Protein AF-A0A935DCS5-F1 (afdb_monomer_lite)

Foldseek 3Di:
DDDPDPPDDDPLRDAPCRVPVNPDPDDPVSVVVSVVSCVVVVQQKDKDFPQADPVRHTDIDMFHDVVHDDDPVSCVVVVHDDDDPDDDPDPPPDPDDDDDDDDD

Radius of gyration: 18.83 Å; chains: 1; bounding box: 48×30×59 Å

Structure (mmCIF, N/CA/C/O backbone):
data_AF-A0A935DCS5-F1
#
_entry.id   AF-A0A935DCS5-F1
#
loop_
_atom_site.group_PDB
_atom_site.id
_atom_site.type_symbol
_atom_site.label_atom_id
_atom_site.label_alt_id
_atom_site.label_comp_id
_atom_site.label_asym_id
_atom_site.label_entity_id
_atom_site.label_seq_id
_atom_site.pdbx_PDB_ins_code
_atom_site.Cartn_x
_atom_site.Cartn_y
_atom_site.Cartn_z
_atom_site.occupancy
_atom_site.B_iso_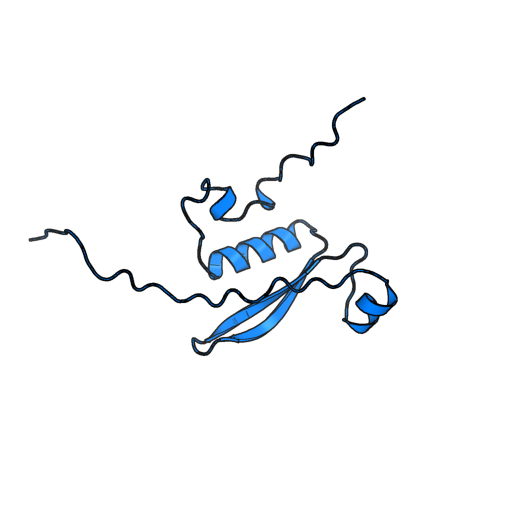or_equiv
_atom_site.auth_seq_id
_atom_site.auth_comp_id
_atom_site.auth_asym_id
_atom_site.auth_atom_id
_atom_site.pdbx_PDB_model_num
ATOM 1 N N . MET A 1 1 ? 12.143 23.040 23.698 1.00 60.22 1 MET A N 1
ATOM 2 C CA . MET A 1 1 ? 11.063 22.634 22.771 1.00 60.22 1 MET A CA 1
ATOM 3 C C . MET A 1 1 ? 11.715 21.919 21.601 1.00 60.22 1 MET A C 1
ATOM 5 O O . MET A 1 1 ? 12.472 22.558 20.884 1.00 60.22 1 MET A O 1
ATOM 9 N N . SER A 1 2 ? 11.523 20.607 21.463 1.00 59.50 2 SER A N 1
ATOM 10 C CA . SER A 1 2 ? 12.060 19.858 20.318 1.00 59.50 2 SER A CA 1
ATOM 11 C C . SER A 1 2 ? 11.161 20.069 19.096 1.00 59.50 2 SER A C 1
ATOM 13 O O . SER A 1 2 ? 9.940 20.007 19.254 1.00 59.50 2 SER A O 1
ATOM 15 N N . PRO A 1 3 ? 11.711 20.320 17.895 1.00 68.31 3 PRO A N 1
ATOM 16 C CA . PRO A 1 3 ? 10.903 20.409 16.687 1.00 68.31 3 PRO A CA 1
ATOM 17 C C . PRO A 1 3 ? 10.269 19.044 16.389 1.00 68.31 3 PRO A C 1
ATOM 19 O O . PRO A 1 3 ? 10.942 18.013 16.417 1.00 68.31 3 PRO A O 1
ATOM 22 N N . PHE A 1 4 ? 8.964 19.043 16.111 1.00 73.00 4 PHE A N 1
ATOM 23 C CA . PHE A 1 4 ? 8.219 17.885 15.615 1.00 73.00 4 PHE A CA 1
ATOM 24 C C . PHE A 1 4 ? 8.639 17.626 14.162 1.00 73.00 4 PHE A C 1
ATOM 26 O O . PHE A 1 4 ? 7.974 18.043 13.219 1.00 73.00 4 PHE A O 1
ATOM 33 N N . TRP A 1 5 ? 9.806 17.016 13.969 1.00 63.91 5 TRP A N 1
ATOM 34 C CA . TRP A 1 5 ? 10.185 16.478 12.668 1.00 63.91 5 TRP A CA 1
ATOM 35 C C . TRP A 1 5 ? 9.603 15.065 12.555 1.00 63.91 5 TRP A C 1
ATOM 37 O O . TRP A 1 5 ? 9.772 14.282 13.500 1.00 63.91 5 TRP A O 1
ATOM 47 N N . PRO A 1 6 ? 8.918 14.703 11.453 1.00 69.00 6 PRO A N 1
ATOM 48 C CA . PRO A 1 6 ? 8.527 13.317 11.253 1.00 69.00 6 PRO A CA 1
ATOM 49 C C . PRO A 1 6 ? 9.795 12.452 11.255 1.00 69.00 6 PRO A C 1
ATOM 51 O O . PRO A 1 6 ? 10.808 12.857 10.678 1.00 69.00 6 PRO A O 1
ATOM 54 N N . PRO A 1 7 ? 9.794 11.282 11.913 1.00 71.56 7 PRO A N 1
ATOM 55 C CA . PRO A 1 7 ? 10.951 10.397 11.882 1.00 71.56 7 PRO A CA 1
ATOM 56 C C . PRO A 1 7 ? 11.354 10.139 10.428 1.00 71.56 7 PRO A C 1
ATOM 58 O O . PRO A 1 7 ? 10.493 10.051 9.549 1.00 71.56 7 PRO A O 1
ATOM 61 N N . ARG A 1 8 ? 12.665 10.041 10.169 1.00 75.12 8 ARG A N 1
ATOM 62 C CA . ARG A 1 8 ? 13.154 9.674 8.835 1.00 75.12 8 ARG A CA 1
ATOM 63 C C . ARG A 1 8 ? 12.430 8.396 8.388 1.00 75.12 8 ARG A C 1
ATOM 65 O O . ARG A 1 8 ? 12.414 7.444 9.175 1.00 75.12 8 ARG A O 1
ATOM 72 N N . PRO A 1 9 ? 11.835 8.371 7.180 1.00 71.00 9 PRO A N 1
ATOM 73 C CA . PRO A 1 9 ? 11.194 7.167 6.682 1.00 71.00 9 PRO A CA 1
ATOM 74 C C . PRO A 1 9 ? 12.221 6.038 6.670 1.00 71.00 9 PRO A C 1
ATOM 76 O O . PRO A 1 9 ? 13.375 6.225 6.280 1.00 71.00 9 PRO A O 1
ATOM 79 N N . LEU A 1 10 ? 11.808 4.876 7.166 1.00 78.94 10 LEU A N 1
ATOM 80 C CA . LEU A 1 10 ? 12.651 3.685 7.143 1.00 78.94 10 LEU A CA 1
ATOM 81 C C . LEU A 1 10 ? 12.844 3.248 5.689 1.00 78.94 10 LEU A C 1
ATOM 83 O O . LEU A 1 10 ? 11.970 3.491 4.862 1.00 78.94 10 LEU A O 1
ATOM 87 N N . ALA A 1 11 ? 13.930 2.539 5.378 1.00 74.94 11 ALA A N 1
ATOM 88 C CA . ALA A 1 11 ? 14.176 2.047 4.017 1.00 74.94 11 ALA A CA 1
ATOM 89 C C . ALA A 1 11 ? 12.981 1.248 3.447 1.00 74.94 11 ALA A C 1
ATOM 91 O O . ALA A 1 11 ? 12.661 1.357 2.268 1.00 74.94 11 ALA A O 1
ATOM 92 N N . ALA A 1 12 ? 12.261 0.515 4.306 1.00 75.06 12 ALA A N 1
ATOM 93 C CA . ALA A 1 12 ? 11.047 -0.225 3.948 1.00 75.06 12 ALA A CA 1
ATOM 94 C C . ALA A 1 12 ? 9.838 0.663 3.579 1.00 75.06 12 ALA A C 1
ATOM 96 O O . ALA A 1 12 ? 8.855 0.156 3.053 1.00 75.06 12 ALA A O 1
ATOM 97 N N . GLN A 1 13 ? 9.891 1.967 3.864 1.00 82.44 13 GLN A N 1
ATOM 98 C CA . GLN A 1 13 ? 8.851 2.967 3.585 1.00 82.44 13 GLN A CA 1
ATOM 99 C C . GLN A 1 13 ? 9.175 3.844 2.367 1.00 82.44 13 GLN A C 1
ATOM 101 O O . GLN A 1 13 ? 8.437 4.783 2.086 1.00 82.44 13 GLN A O 1
ATOM 106 N N . GLN A 1 14 ? 10.262 3.551 1.652 1.00 88.06 14 GLN A N 1
ATOM 107 C CA . GLN A 1 14 ? 10.677 4.289 0.462 1.00 88.06 14 GLN A CA 1
ATOM 108 C C . GLN A 1 14 ? 10.381 3.461 -0.796 1.00 88.06 14 GLN A C 1
ATOM 110 O O . GLN A 1 14 ? 10.861 2.330 -0.922 1.00 88.06 14 GLN A O 1
ATOM 115 N N . ALA A 1 15 ? 9.612 4.011 -1.739 1.00 88.06 15 ALA A N 1
ATOM 116 C CA . ALA A 1 15 ? 9.412 3.399 -3.047 1.00 88.06 15 ALA A CA 1
ATOM 117 C C . ALA A 1 15 ? 10.612 3.715 -3.971 1.00 88.06 15 ALA A C 1
ATOM 119 O O . ALA A 1 15 ? 11.674 4.159 -3.527 1.00 88.06 15 ALA A O 1
ATOM 120 N N . VAL A 1 16 ? 10.535 3.341 -5.254 1.00 89.12 16 VAL A N 1
ATOM 121 C CA . VAL A 1 16 ? 11.640 3.570 -6.211 1.00 89.12 16 VAL A CA 1
ATOM 122 C C . VAL A 1 16 ? 11.999 5.061 -6.353 1.00 89.12 16 VAL A C 1
ATOM 124 O O . VAL A 1 16 ? 13.194 5.352 -6.250 1.00 89.12 16 VAL A O 1
ATOM 127 N N . PRO A 1 17 ? 11.040 6.002 -6.498 1.00 89.38 17 PRO A N 1
ATOM 128 C CA . PRO A 1 17 ? 11.368 7.425 -6.588 1.00 89.38 17 PRO A CA 1
ATOM 129 C C . PRO A 1 17 ? 12.199 7.918 -5.403 1.00 89.38 17 PRO A C 1
ATOM 131 O O . PRO A 1 17 ? 13.254 8.512 -5.587 1.00 89.38 17 PRO A O 1
ATOM 134 N N . GLU A 1 18 ? 11.804 7.594 -4.174 1.00 88.62 18 GLU A N 1
ATOM 135 C CA . GLU A 1 18 ? 12.456 8.112 -2.969 1.00 88.62 18 GLU A CA 1
ATOM 136 C C . GLU A 1 18 ? 13.833 7.475 -2.741 1.00 88.62 18 GLU A C 1
ATOM 138 O O . GLU A 1 18 ? 14.716 8.094 -2.149 1.00 88.62 18 GLU A O 1
ATOM 143 N N . ARG A 1 19 ? 14.041 6.237 -3.214 1.00 87.75 19 ARG A N 1
ATOM 144 C CA . ARG A 1 19 ? 15.351 5.562 -3.173 1.00 87.75 19 ARG A CA 1
ATOM 145 C C . ARG A 1 19 ? 16.313 6.066 -4.244 1.00 87.75 19 ARG A C 1
ATOM 147 O O . ARG A 1 19 ? 17.519 5.903 -4.087 1.00 87.75 19 ARG A O 1
ATOM 154 N N . THR A 1 20 ? 15.791 6.643 -5.323 1.00 87.44 20 THR A N 1
ATOM 155 C CA . THR A 1 20 ? 16.577 7.077 -6.486 1.00 87.44 20 THR A CA 1
ATOM 156 C C . THR A 1 20 ? 16.674 8.594 -6.618 1.00 87.44 20 THR A C 1
ATOM 158 O O . THR A 1 20 ? 17.191 9.066 -7.627 1.00 87.44 20 THR A O 1
ATOM 161 N N . ALA A 1 21 ? 16.208 9.356 -5.620 1.00 89.19 21 ALA A N 1
ATOM 162 C CA . ALA A 1 21 ? 16.075 10.813 -5.715 1.00 89.19 21 ALA A CA 1
ATOM 163 C C . ALA A 1 21 ? 15.339 11.221 -7.006 1.00 89.19 21 ALA A C 1
ATOM 165 O O . ALA A 1 21 ? 15.827 12.004 -7.819 1.00 89.19 21 ALA A O 1
ATOM 166 N N . GLU A 1 22 ? 14.183 10.585 -7.215 1.00 87.56 22 GLU A N 1
ATOM 167 C CA . GLU A 1 22 ? 13.243 10.823 -8.309 1.00 87.56 22 GLU A CA 1
ATOM 168 C C . GLU A 1 22 ? 13.800 10.549 -9.720 1.00 87.56 22 GLU A C 1
ATOM 170 O O . GLU A 1 22 ? 13.137 10.845 -10.716 1.00 87.56 22 GLU A O 1
ATOM 175 N N . ALA A 1 23 ? 14.985 9.937 -9.829 1.00 89.81 23 ALA A N 1
ATOM 176 C CA . ALA A 1 23 ? 15.590 9.576 -11.109 1.00 89.81 23 ALA A CA 1
ATOM 177 C C . ALA A 1 23 ? 14.833 8.446 -11.834 1.00 89.81 23 ALA A C 1
ATOM 179 O O . ALA A 1 23 ? 14.870 8.375 -13.064 1.00 89.81 23 ALA A O 1
ATOM 180 N N . ASP A 1 24 ? 14.138 7.583 -11.086 1.00 83.88 24 ASP A N 1
ATOM 181 C CA . ASP A 1 24 ? 13.289 6.516 -11.611 1.00 83.88 24 ASP A CA 1
ATOM 182 C C . ASP A 1 24 ? 11.964 6.448 -10.839 1.00 83.88 24 ASP A C 1
ATOM 184 O O . ASP A 1 24 ? 11.923 6.526 -9.613 1.00 83.88 24 ASP A O 1
ATOM 188 N N . VAL A 1 25 ? 10.861 6.281 -11.566 1.00 85.12 25 VAL A N 1
ATOM 189 C CA . VAL A 1 25 ? 9.522 6.135 -10.983 1.00 85.12 25 VAL A CA 1
ATOM 190 C C . VAL A 1 25 ? 9.159 4.679 -10.679 1.00 85.12 25 VAL A C 1
ATOM 192 O O . VAL A 1 25 ? 8.206 4.424 -9.940 1.00 85.12 25 VAL A O 1
ATOM 195 N N . GLY A 1 26 ? 9.928 3.726 -11.213 1.00 87.50 26 GLY A N 1
ATOM 196 C CA . GLY A 1 26 ? 9.664 2.297 -11.115 1.00 87.50 26 GLY A CA 1
ATOM 197 C C . GLY A 1 26 ? 8.471 1.835 -11.957 1.00 87.50 26 GLY A C 1
ATOM 198 O O . GLY A 1 26 ? 7.783 2.610 -12.628 1.00 87.50 26 GLY A O 1
ATOM 199 N N . GLY A 1 27 ? 8.222 0.527 -11.931 1.00 89.19 27 GLY A N 1
ATOM 200 C CA . GLY A 1 27 ? 7.106 -0.113 -12.611 1.00 89.19 27 GLY A CA 1
ATOM 201 C C . GLY A 1 27 ? 6.029 -0.630 -11.656 1.00 89.19 27 GLY A C 1
ATOM 202 O O . GLY A 1 27 ? 6.077 -0.512 -10.433 1.00 89.19 27 GLY A O 1
ATOM 203 N N . HIS A 1 28 ? 4.999 -1.236 -12.245 1.00 88.62 28 HIS A N 1
ATOM 204 C CA . HIS A 1 28 ? 3.878 -1.806 -11.495 1.00 88.62 28 HIS A CA 1
ATOM 205 C C . HIS A 1 28 ? 4.296 -2.959 -10.578 1.00 88.62 28 HIS A C 1
ATOM 207 O O . HIS A 1 28 ? 3.749 -3.091 -9.488 1.00 88.62 28 HIS A O 1
ATOM 213 N N . ALA A 1 29 ? 5.234 -3.801 -11.026 1.00 89.81 29 ALA A N 1
ATOM 214 C CA . ALA A 1 29 ? 5.693 -4.943 -10.243 1.00 89.81 29 ALA A CA 1
ATOM 215 C C . ALA A 1 29 ? 6.423 -4.471 -8.980 1.00 89.81 29 ALA A C 1
ATOM 217 O O . ALA A 1 29 ? 6.170 -4.988 -7.896 1.00 89.81 29 ALA A O 1
ATOM 218 N N . GLU A 1 30 ? 7.247 -3.432 -9.107 1.00 89.00 30 GLU A N 1
ATOM 219 C CA . GLU A 1 30 ? 7.960 -2.804 -8.001 1.00 89.00 30 GLU A CA 1
ATOM 220 C C . GLU A 1 30 ? 6.995 -2.140 -7.014 1.00 89.00 30 GLU A C 1
ATOM 222 O O . GLU A 1 30 ? 7.180 -2.269 -5.806 1.00 89.00 30 GLU A O 1
ATOM 227 N N . VAL A 1 31 ? 5.930 -1.490 -7.502 1.00 89.81 31 VAL A N 1
ATOM 228 C CA . VAL A 1 31 ? 4.872 -0.937 -6.637 1.00 89.81 31 VAL A CA 1
ATOM 229 C C . VAL A 1 31 ? 4.172 -2.043 -5.847 1.00 89.81 31 VAL A C 1
ATOM 231 O O . VAL A 1 31 ? 3.988 -1.905 -4.639 1.00 89.81 31 VAL A O 1
ATOM 234 N N . LEU A 1 32 ? 3.798 -3.153 -6.491 1.00 91.06 32 LEU A N 1
ATOM 235 C CA . LEU A 1 32 ? 3.160 -4.272 -5.791 1.00 91.06 32 LEU A CA 1
ATOM 236 C C . LEU A 1 32 ? 4.097 -4.909 -4.756 1.00 91.06 32 LEU A C 1
ATOM 238 O O . LEU A 1 32 ? 3.662 -5.174 -3.639 1.00 91.06 32 LEU A O 1
ATOM 242 N N . ALA A 1 33 ? 5.375 -5.100 -5.095 1.00 91.25 33 ALA A N 1
ATOM 243 C CA . ALA A 1 33 ? 6.379 -5.623 -4.169 1.00 91.25 33 ALA A CA 1
ATOM 244 C C . ALA A 1 33 ? 6.608 -4.686 -2.970 1.00 91.25 33 ALA A C 1
ATOM 246 O O . ALA A 1 33 ? 6.786 -5.141 -1.843 1.00 91.25 33 ALA A O 1
ATOM 247 N N . PHE A 1 34 ? 6.562 -3.370 -3.190 1.00 91.19 34 PHE A N 1
ATOM 248 C CA . PHE A 1 34 ? 6.652 -2.382 -2.120 1.00 91.19 34 PHE A CA 1
ATOM 249 C C . PHE A 1 34 ? 5.452 -2.450 -1.163 1.00 91.19 34 PHE A C 1
ATOM 251 O O . PHE A 1 34 ? 5.641 -2.488 0.053 1.00 91.19 34 PHE A O 1
ATOM 258 N N . LEU A 1 35 ? 4.225 -2.515 -1.692 1.00 91.19 35 LEU A N 1
ATOM 259 C CA . LEU A 1 35 ? 3.017 -2.656 -0.871 1.00 91.19 35 LEU A CA 1
ATOM 260 C C . LEU A 1 35 ? 3.022 -3.959 -0.059 1.00 91.19 35 LEU A C 1
ATOM 262 O O . LEU A 1 35 ? 2.658 -3.943 1.116 1.00 91.19 35 LEU A O 1
ATOM 266 N N . ASP A 1 36 ? 3.476 -5.059 -0.663 1.00 91.12 36 ASP A N 1
ATOM 267 C CA . ASP A 1 36 ? 3.636 -6.348 0.018 1.00 91.12 36 ASP A CA 1
ATOM 268 C C . ASP A 1 36 ? 4.674 -6.264 1.148 1.00 91.12 36 ASP A C 1
ATOM 270 O O . ASP A 1 36 ? 4.408 -6.652 2.285 1.00 91.12 36 ASP A O 1
ATOM 274 N N . SER A 1 37 ? 5.826 -5.638 0.884 1.00 90.75 37 SER A N 1
ATOM 275 C CA . SER A 1 37 ? 6.849 -5.379 1.902 1.00 90.75 37 SER A CA 1
ATOM 276 C C . SER A 1 37 ? 6.299 -4.572 3.082 1.00 90.75 37 SER A C 1
ATOM 278 O O . SER A 1 37 ? 6.573 -4.914 4.233 1.00 90.75 37 SER A O 1
ATOM 280 N N . LEU A 1 38 ? 5.507 -3.523 2.835 1.00 90.81 38 LEU A N 1
ATOM 281 C CA . LEU A 1 38 ? 4.891 -2.732 3.904 1.00 90.81 38 LEU A CA 1
ATOM 282 C C . LEU A 1 38 ? 3.946 -3.569 4.771 1.00 90.81 38 LEU A C 1
ATOM 284 O O . LEU A 1 38 ? 4.023 -3.495 6.001 1.00 90.81 38 LEU A O 1
ATOM 288 N N . ALA A 1 39 ? 3.077 -4.366 4.147 1.00 88.44 39 ALA A N 1
ATOM 289 C CA . ALA A 1 39 ? 2.160 -5.250 4.860 1.00 88.44 39 ALA A CA 1
ATOM 290 C C . ALA A 1 39 ? 2.927 -6.279 5.710 1.00 88.44 39 ALA A C 1
ATOM 292 O O . ALA A 1 39 ? 2.638 -6.437 6.897 1.00 88.44 39 ALA A O 1
ATOM 293 N N . ASN A 1 40 ? 3.977 -6.885 5.146 1.00 89.56 40 ASN A N 1
ATOM 294 C CA . ASN A 1 40 ? 4.826 -7.863 5.832 1.00 89.56 40 ASN A CA 1
ATOM 295 C C . ASN A 1 40 ? 5.601 -7.267 7.021 1.00 89.56 40 ASN A C 1
ATOM 297 O O . ASN A 1 40 ? 5.917 -7.982 7.968 1.00 89.56 40 ASN A O 1
ATOM 301 N N . HIS A 1 41 ? 5.862 -5.955 7.020 1.00 90.12 41 HIS A N 1
ATOM 302 C CA . HIS A 1 41 ? 6.473 -5.238 8.148 1.00 90.12 41 HIS A CA 1
ATOM 303 C C . HIS A 1 41 ? 5.446 -4.687 9.157 1.00 90.12 41 HIS A C 1
ATOM 305 O O . HIS A 1 41 ? 5.798 -3.892 10.030 1.00 90.12 41 HIS A O 1
ATOM 311 N N . GLY A 1 42 ? 4.175 -5.090 9.059 1.00 87.19 42 GLY A N 1
ATOM 312 C CA . GLY A 1 42 ? 3.132 -4.722 10.018 1.00 87.19 42 GLY A CA 1
ATOM 313 C C . GLY A 1 42 ? 2.590 -3.304 9.839 1.00 87.19 42 GLY A C 1
ATOM 314 O O . GLY A 1 42 ? 2.006 -2.739 10.770 1.00 87.19 42 GLY A O 1
ATOM 315 N N . ALA A 1 43 ? 2.768 -2.696 8.661 1.00 86.81 43 ALA A N 1
ATOM 316 C CA . ALA A 1 43 ? 2.064 -1.461 8.352 1.00 86.81 43 ALA A CA 1
ATOM 317 C C . ALA A 1 43 ? 0.548 -1.706 8.431 1.00 86.81 43 ALA A C 1
ATOM 319 O O . ALA A 1 43 ? 0.042 -2.708 7.935 1.00 86.81 43 ALA A O 1
ATOM 320 N N . ALA A 1 44 ? -0.186 -0.773 9.044 1.00 89.38 44 ALA A N 1
ATOM 321 C CA . ALA A 1 44 ? -1.644 -0.839 9.167 1.00 89.38 44 ALA A CA 1
ATOM 322 C C . ALA A 1 44 ? -2.329 -0.498 7.830 1.00 89.38 44 ALA A C 1
ATOM 324 O O . ALA A 1 44 ? -2.997 0.534 7.700 1.00 89.38 44 ALA A O 1
ATOM 325 N N . ILE A 1 45 ? -2.093 -1.347 6.830 1.00 88.69 45 ILE A N 1
ATOM 326 C CA . ILE A 1 45 ? -2.623 -1.245 5.477 1.00 88.69 45 ILE A CA 1
ATOM 327 C C . ILE A 1 45 ? -3.326 -2.543 5.076 1.00 88.69 45 ILE A C 1
ATOM 329 O O . ILE A 1 45 ? -2.944 -3.629 5.502 1.00 88.69 45 ILE A O 1
ATOM 333 N N . SER A 1 46 ? -4.337 -2.424 4.224 1.00 87.94 46 SER A N 1
ATOM 334 C CA . SER A 1 46 ? -4.967 -3.535 3.515 1.00 87.94 46 SER A CA 1
ATOM 335 C C . SER A 1 46 ? -4.935 -3.239 2.021 1.00 87.94 46 SER A C 1
ATOM 337 O O . SER A 1 46 ? -5.227 -2.115 1.606 1.00 87.94 46 SER A O 1
ATOM 339 N N . VAL A 1 47 ? -4.547 -4.226 1.216 1.00 88.56 47 VAL A N 1
ATOM 340 C CA . VAL A 1 47 ? -4.395 -4.084 -0.236 1.00 88.56 47 VAL A CA 1
ATOM 341 C C . VAL A 1 47 ? -5.429 -4.966 -0.921 1.00 88.56 47 VAL A C 1
ATOM 343 O O . VAL A 1 47 ? -5.463 -6.175 -0.711 1.00 88.56 47 VAL A O 1
ATOM 346 N N . GLY A 1 48 ? -6.270 -4.358 -1.754 1.00 86.69 48 GLY A N 1
ATOM 347 C CA . GLY A 1 48 ? -7.263 -5.054 -2.567 1.00 86.69 48 GLY A CA 1
ATOM 348 C C . GLY A 1 48 ? -7.066 -4.792 -4.057 1.00 86.69 48 GLY A C 1
ATOM 349 O O . GLY A 1 48 ? -6.189 -4.032 -4.467 1.00 86.69 48 GLY A O 1
ATOM 350 N N . THR A 1 49 ? -7.887 -5.433 -4.891 1.00 88.62 49 THR A N 1
ATOM 351 C CA . THR A 1 49 ? -7.895 -5.218 -6.347 1.00 88.62 49 THR A CA 1
ATOM 352 C C . THR A 1 49 ? -9.210 -4.569 -6.753 1.00 88.62 49 THR A C 1
ATOM 354 O O . THR A 1 49 ? -10.273 -5.120 -6.494 1.00 88.62 49 THR A O 1
ATOM 357 N N . LEU A 1 50 ? -9.133 -3.403 -7.395 1.00 86.44 50 LEU A N 1
ATOM 358 C CA . LEU A 1 50 ? -10.292 -2.685 -7.928 1.00 86.44 50 LEU A CA 1
ATOM 359 C C . LEU A 1 50 ? -10.811 -3.341 -9.216 1.00 86.44 50 LEU A C 1
ATOM 361 O O . LEU A 1 50 ? -12.004 -3.318 -9.494 1.00 86.44 50 LEU A O 1
ATOM 365 N N . GLY A 1 51 ? -9.907 -3.924 -10.004 1.00 86.19 51 GLY A N 1
ATOM 366 C CA . GLY A 1 51 ? -10.215 -4.614 -11.253 1.00 86.19 51 GLY A CA 1
ATOM 367 C C . GLY A 1 51 ? -8.959 -4.923 -12.066 1.00 86.19 51 GLY A C 1
ATOM 368 O O . GLY A 1 51 ? -7.836 -4.759 -11.584 1.00 86.19 51 GLY A O 1
ATOM 369 N N . GLY A 1 52 ? -9.150 -5.372 -13.305 1.00 90.00 52 GLY A N 1
ATOM 370 C CA . GLY A 1 52 ? -8.085 -5.517 -14.298 1.00 90.00 52 GLY A CA 1
ATOM 371 C C . GLY A 1 52 ? -8.065 -4.337 -15.268 1.00 90.00 52 GLY A C 1
ATOM 372 O O . GLY A 1 52 ? -9.114 -3.811 -15.636 1.00 90.00 52 GLY A O 1
ATOM 373 N N . SER A 1 53 ? -6.879 -3.922 -15.702 1.00 86.94 53 SER A N 1
ATOM 374 C CA . SER A 1 53 ? -6.726 -2.997 -16.821 1.00 86.94 53 SER A CA 1
ATOM 375 C C . SER A 1 53 ? -6.984 -3.720 -18.151 1.00 86.94 53 SER A C 1
ATOM 377 O O . SER A 1 53 ? -6.872 -4.947 -18.211 1.00 86.94 53 SER A O 1
ATOM 379 N N . PRO A 1 54 ? -7.238 -2.991 -19.254 1.00 87.81 54 PRO A N 1
ATOM 380 C CA . PRO A 1 54 ? -7.362 -3.599 -20.584 1.00 87.81 54 PRO A CA 1
ATOM 381 C C . PRO A 1 54 ? -6.113 -4.375 -21.035 1.00 87.81 54 PRO A C 1
ATOM 383 O O . PRO A 1 54 ? -6.194 -5.224 -21.912 1.00 87.81 54 PRO A O 1
ATOM 386 N N . GLN A 1 55 ? -4.954 -4.103 -20.428 1.00 88.62 55 GLN A N 1
ATOM 387 C CA . GLN A 1 55 ? -3.690 -4.811 -20.665 1.00 88.62 55 GLN A CA 1
ATOM 388 C C . GLN A 1 55 ? -3.492 -6.007 -19.713 1.00 88.62 55 GLN A C 1
ATOM 390 O O . GLN A 1 55 ? -2.388 -6.534 -19.613 1.00 88.62 55 GLN A O 1
ATOM 395 N N . GLY A 1 56 ? -4.524 -6.403 -18.961 1.00 89.19 56 GLY A N 1
ATOM 396 C CA . GLY A 1 56 ? -4.485 -7.547 -18.046 1.00 89.19 56 GLY A CA 1
ATOM 397 C C . GLY A 1 56 ? -3.738 -7.301 -16.731 1.00 89.19 56 GLY A C 1
ATOM 398 O O . GLY A 1 56 ? -3.442 -8.251 -16.010 1.00 89.19 56 GLY A O 1
ATOM 399 N N . ARG A 1 57 ? -3.419 -6.046 -16.384 1.00 88.25 57 ARG A N 1
ATOM 400 C CA . ARG A 1 57 ? -2.727 -5.716 -15.124 1.00 88.25 57 ARG A CA 1
ATOM 401 C C . ARG A 1 57 ? -3.741 -5.504 -14.011 1.00 88.25 57 ARG A C 1
ATOM 403 O O . ARG A 1 57 ? -4.775 -4.885 -14.235 1.00 88.25 57 ARG A O 1
ATOM 410 N N . ARG A 1 58 ? -3.446 -5.959 -12.796 1.00 86.19 58 ARG A N 1
ATOM 411 C CA . ARG A 1 58 ? -4.307 -5.679 -11.638 1.00 86.19 58 ARG A CA 1
ATOM 412 C C . ARG A 1 58 ? -4.225 -4.196 -11.282 1.00 86.19 58 ARG A C 1
ATOM 414 O O . ARG A 1 58 ? -3.142 -3.626 -11.274 1.00 86.19 58 ARG A O 1
ATOM 421 N N . ILE A 1 59 ? -5.355 -3.576 -10.974 1.00 87.31 59 ILE A N 1
ATOM 422 C CA . ILE A 1 59 ? -5.424 -2.201 -10.474 1.00 87.31 59 ILE A CA 1
ATOM 423 C C . ILE A 1 59 ? -5.597 -2.296 -8.955 1.00 87.31 59 ILE A C 1
ATOM 425 O O . ILE A 1 59 ? -6.693 -2.635 -8.503 1.00 87.31 59 ILE A O 1
ATOM 429 N N . PRO A 1 60 ? -4.538 -2.081 -8.156 1.00 88.12 60 PRO A N 1
ATOM 430 C CA . PRO A 1 60 ? -4.638 -2.195 -6.710 1.00 88.12 60 PRO A CA 1
ATOM 431 C C . PRO A 1 60 ? -5.338 -0.973 -6.107 1.00 88.12 60 PRO A C 1
ATOM 433 O O . PRO A 1 60 ? -5.236 0.136 -6.630 1.00 88.12 60 PRO A O 1
ATOM 436 N N . TYR A 1 61 ? -5.994 -1.166 -4.967 1.00 87.50 61 TYR A N 1
ATOM 437 C CA . TYR A 1 61 ? -6.343 -0.087 -4.044 1.00 87.50 61 TYR A CA 1
ATOM 438 C C . TYR A 1 61 ? -5.773 -0.401 -2.660 1.00 87.50 61 TYR A C 1
ATOM 440 O O . TYR A 1 61 ? -5.601 -1.567 -2.302 1.00 87.50 61 TYR A O 1
ATOM 448 N N . VAL A 1 62 ? -5.481 0.642 -1.882 1.00 88.12 62 VAL A N 1
ATOM 449 C CA . VAL A 1 62 ? -4.897 0.516 -0.542 1.00 88.12 62 VAL A CA 1
ATOM 450 C C . VAL A 1 62 ? -5.776 1.247 0.459 1.00 88.12 62 VAL A C 1
ATOM 452 O O . VAL A 1 62 ? -6.106 2.416 0.269 1.00 88.12 62 VAL A O 1
ATOM 455 N N . VAL A 1 63 ? -6.137 0.562 1.539 1.00 87.06 63 VAL A N 1
ATOM 456 C CA . VAL A 1 63 ? -6.769 1.152 2.720 1.00 87.06 63 VAL A CA 1
ATOM 457 C C . VAL A 1 63 ? -5.696 1.2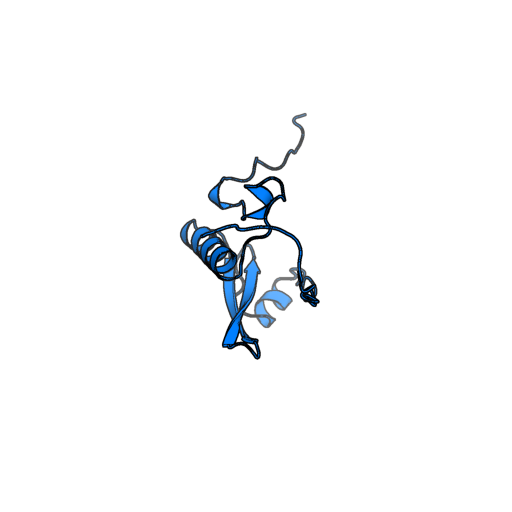92 3.788 1.00 87.06 63 VAL A C 1
ATOM 459 O O . VAL A 1 63 ? -5.110 0.295 4.190 1.00 87.06 63 VAL A O 1
ATOM 462 N N . ALA A 1 64 ? -5.444 2.509 4.263 1.00 87.31 64 ALA A N 1
ATOM 463 C CA . ALA A 1 64 ? -4.523 2.773 5.365 1.00 87.31 64 ALA A CA 1
AT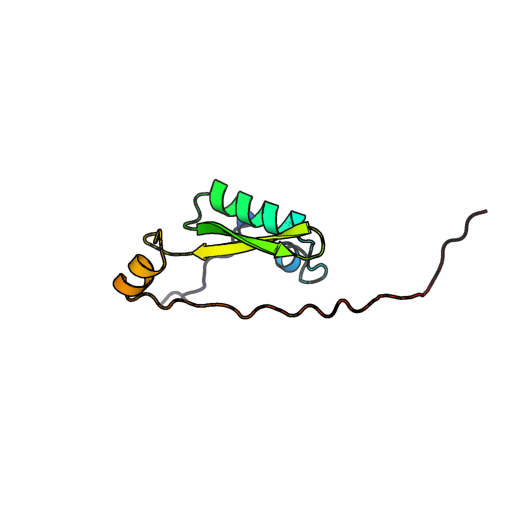OM 464 C C . ALA A 1 64 ? -5.291 3.436 6.514 1.00 87.31 64 ALA A C 1
ATOM 466 O O . ALA A 1 64 ? -5.797 4.548 6.363 1.00 87.31 64 ALA A O 1
ATOM 467 N N . ALA A 1 65 ? -5.413 2.757 7.658 1.00 83.44 65 ALA A N 1
ATOM 468 C CA . ALA A 1 65 ? -6.190 3.258 8.791 1.00 83.44 65 ALA A CA 1
ATOM 469 C C . ALA A 1 65 ? -5.682 2.707 10.130 1.00 83.44 65 ALA A C 1
ATOM 471 O O . ALA A 1 65 ? -5.257 1.559 10.230 1.00 83.44 65 ALA A O 1
ATOM 472 N N . ARG A 1 66 ? -5.770 3.524 11.188 1.00 82.88 66 ARG A N 1
ATOM 473 C CA . ARG A 1 66 ? -5.511 3.114 12.580 1.00 82.88 66 ARG A CA 1
ATOM 474 C C . ARG A 1 66 ? -6.676 3.552 13.480 1.00 82.88 66 ARG A C 1
ATOM 476 O O . ARG A 1 66 ? -6.972 4.746 13.500 1.00 82.88 66 ARG A O 1
ATOM 483 N N . PRO A 1 67 ? -7.393 2.637 14.162 1.00 84.00 67 PRO A N 1
ATOM 484 C CA . PRO A 1 67 ? -7.436 1.193 13.889 1.00 84.00 67 PRO A CA 1
ATOM 485 C C . PRO A 1 67 ? -7.875 0.901 12.442 1.00 84.00 67 PRO A C 1
ATOM 487 O O . PRO A 1 67 ? -8.410 1.788 11.769 1.00 84.00 67 PRO A O 1
ATOM 490 N N . MET A 1 68 ? -7.601 -0.309 11.958 1.00 85.75 68 MET A N 1
ATOM 491 C CA . MET A 1 68 ? -7.956 -0.721 10.597 1.00 85.75 68 MET A CA 1
ATOM 492 C C . MET A 1 68 ? -9.483 -0.733 10.422 1.00 85.75 68 MET A C 1
ATOM 494 O O . MET A 1 68 ? -10.206 -0.894 11.401 1.00 85.75 68 MET A O 1
ATOM 498 N N . VAL A 1 69 ? -9.958 -0.515 9.197 1.00 83.38 69 VAL A N 1
ATOM 499 C CA . VAL A 1 69 ? -11.381 -0.600 8.835 1.00 83.38 69 VAL A CA 1
ATOM 500 C C . VAL A 1 69 ? -11.512 -1.623 7.715 1.00 83.38 69 VAL A C 1
ATOM 502 O O . VAL A 1 69 ? -10.730 -1.586 6.763 1.00 83.38 69 VAL A O 1
ATOM 505 N N . ALA A 1 70 ? -12.453 -2.551 7.842 1.00 78.31 70 ALA A N 1
ATOM 506 C CA . ALA A 1 70 ? -12.612 -3.669 6.920 1.00 78.31 70 ALA A CA 1
ATOM 507 C C . ALA A 1 70 ? -13.453 -3.299 5.691 1.00 78.31 70 ALA A C 1
ATOM 509 O O . ALA A 1 70 ? -13.255 -3.867 4.617 1.00 78.31 70 ALA A O 1
ATOM 510 N N . ASP A 1 71 ? -14.368 -2.333 5.828 1.00 75.94 71 ASP A N 1
ATOM 511 C CA . ASP A 1 71 ? -15.283 -1.942 4.759 1.00 75.94 71 ASP A CA 1
ATOM 512 C C . ASP A 1 71 ? -15.628 -0.431 4.762 1.00 75.94 71 ASP A C 1
ATOM 514 O O . ASP A 1 71 ? -15.399 0.280 5.751 1.00 75.94 71 ASP A O 1
ATOM 518 N N . PRO A 1 72 ? -16.186 0.103 3.655 1.00 72.69 72 PRO A N 1
ATOM 519 C CA . PRO A 1 72 ? -16.551 1.518 3.561 1.00 72.69 72 PRO A CA 1
ATOM 520 C C . PRO A 1 72 ? -17.601 1.979 4.586 1.00 72.69 72 PRO A C 1
ATOM 522 O O . PRO A 1 72 ? -17.596 3.145 4.991 1.00 72.69 72 PRO A O 1
ATOM 525 N N . ALA A 1 73 ? -18.512 1.100 5.014 1.00 76.81 73 ALA A N 1
ATOM 526 C CA . ALA A 1 73 ? -19.536 1.437 6.000 1.00 76.81 73 ALA A CA 1
ATOM 527 C C . ALA A 1 73 ? -18.930 1.576 7.406 1.00 76.81 73 ALA A C 1
ATOM 529 O O . ALA A 1 73 ? -19.336 2.447 8.179 1.00 76.81 73 ALA A O 1
ATOM 530 N N . GLU A 1 74 ? -17.933 0.763 7.744 1.00 79.06 74 GLU A N 1
ATOM 531 C CA . GLU A 1 74 ? -17.113 0.916 8.941 1.00 79.06 74 GLU A CA 1
ATOM 532 C C . GLU A 1 74 ? -16.273 2.199 8.890 1.00 79.06 74 GLU A C 1
ATOM 534 O O . GLU A 1 74 ? -16.278 2.969 9.853 1.00 79.06 74 GLU A O 1
ATOM 539 N N . ALA A 1 75 ? -15.645 2.504 7.749 1.00 74.88 75 ALA A N 1
ATOM 540 C CA . ALA A 1 75 ? -14.908 3.754 7.562 1.00 74.88 75 ALA A CA 1
ATOM 541 C C . ALA A 1 75 ? -15.797 4.983 7.827 1.00 74.88 75 ALA A C 1
ATOM 543 O O . ALA A 1 75 ? -15.429 5.851 8.622 1.00 74.88 75 ALA A O 1
ATOM 544 N N . LYS A 1 76 ? -17.012 5.009 7.259 1.00 73.12 76 LYS A N 1
ATOM 545 C CA . LYS A 1 76 ? -17.996 6.081 7.481 1.00 73.12 76 LYS A CA 1
ATOM 546 C C . LYS A 1 76 ? -18.409 6.204 8.951 1.00 73.12 76 LYS A C 1
ATOM 548 O O . LYS A 1 76 ? -18.465 7.313 9.475 1.00 73.12 76 LYS A O 1
ATOM 553 N N . ARG A 1 77 ? -18.674 5.080 9.630 1.00 77.31 77 ARG A N 1
ATOM 554 C CA . ARG A 1 77 ? -19.034 5.060 11.062 1.00 77.31 77 ARG A CA 1
ATOM 555 C C . ARG A 1 77 ? -17.891 5.515 11.966 1.00 77.31 77 ARG A C 1
ATOM 557 O O . ARG A 1 77 ? -18.149 6.104 13.007 1.00 77.31 77 ARG A O 1
ATOM 564 N N . SER A 1 78 ? -16.644 5.280 11.559 1.00 74.50 78 SER A N 1
ATOM 565 C CA . SER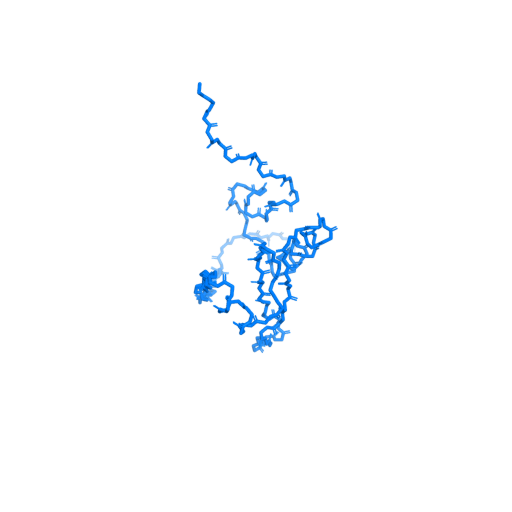 A 1 78 ? -15.462 5.683 12.325 1.00 74.50 78 SER A CA 1
ATOM 566 C C . SER A 1 78 ? -15.199 7.196 12.323 1.00 74.50 78 SER A C 1
ATOM 568 O O . SER A 1 78 ? -14.323 7.655 13.053 1.00 74.50 78 SER A O 1
ATOM 570 N N . GLY A 1 79 ? -15.911 7.973 11.494 1.00 71.75 79 GLY A N 1
ATOM 571 C CA . GLY A 1 79 ? -15.713 9.420 11.359 1.00 71.75 79 GLY A CA 1
ATOM 572 C C . GLY A 1 79 ? -14.401 9.816 10.670 1.00 71.75 79 GLY A C 1
ATOM 573 O O . GLY A 1 79 ? -14.069 10.999 10.621 1.00 71.75 79 GLY A O 1
ATOM 574 N N . LYS A 1 80 ? -13.641 8.849 10.138 1.00 70.00 80 LYS A N 1
ATOM 575 C CA . LYS A 1 80 ? -12.370 9.110 9.455 1.00 70.00 80 LYS A CA 1
ATOM 576 C C . LYS A 1 80 ? -12.617 9.655 8.045 1.00 70.00 80 LYS A C 1
ATOM 578 O O . LYS A 1 80 ? -13.463 9.112 7.330 1.00 70.00 80 LYS A O 1
ATOM 583 N N . PRO A 1 81 ? -11.866 10.680 7.606 1.00 58.12 81 PRO A N 1
ATOM 584 C CA . PRO A 1 81 ? -11.938 11.142 6.230 1.00 58.12 81 PRO A CA 1
ATOM 585 C C . PRO A 1 81 ? -11.467 10.028 5.290 1.00 58.12 81 PRO A C 1
ATOM 587 O O . PRO A 1 81 ? -10.372 9.488 5.444 1.00 58.12 81 PRO A O 1
ATOM 590 N N . VAL A 1 82 ? 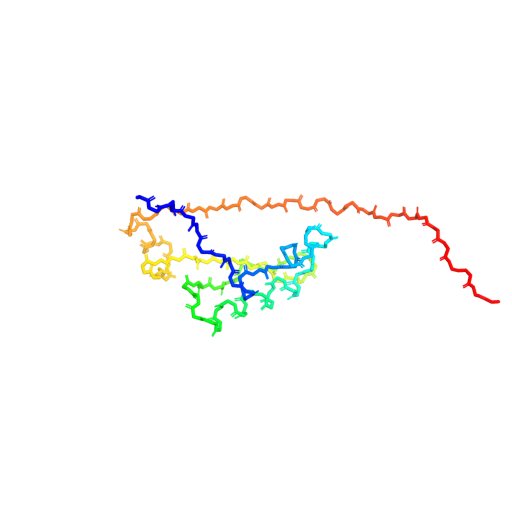-12.302 9.689 4.310 1.00 65.00 82 VAL A N 1
ATOM 591 C CA . VAL A 1 82 ? -11.925 8.789 3.219 1.00 65.00 82 VAL A CA 1
ATOM 592 C C . VAL A 1 82 ? -11.339 9.646 2.107 1.00 65.00 82 VAL A C 1
ATOM 594 O O . VAL A 1 82 ? -12.039 10.454 1.500 1.00 65.00 82 VAL A O 1
ATOM 597 N N . LEU A 1 83 ? -10.040 9.496 1.867 1.00 64.00 83 LEU A N 1
ATOM 598 C CA . LEU A 1 83 ? -9.333 10.205 0.809 1.00 64.00 83 LEU A CA 1
ATOM 599 C C . LEU A 1 83 ? -9.132 9.264 -0.377 1.00 64.00 83 LEU A C 1
ATOM 601 O O . LEU A 1 83 ? -8.491 8.223 -0.249 1.00 64.00 83 LEU A O 1
ATOM 605 N N . HIS A 1 84 ? -9.648 9.656 -1.538 1.00 59.41 84 HIS A N 1
ATOM 606 C CA . HIS A 1 84 ? -9.329 9.024 -2.812 1.00 59.41 84 HIS A CA 1
ATOM 607 C C . HIS A 1 84 ? -8.351 9.931 -3.564 1.00 59.41 84 HIS A C 1
ATOM 609 O O . HIS A 1 84 ? -8.788 10.932 -4.137 1.00 59.41 84 HIS A O 1
ATOM 615 N N . PRO A 1 85 ? -7.037 9.643 -3.568 1.00 54.34 85 PRO A N 1
ATOM 616 C CA . PRO A 1 85 ? -6.137 10.336 -4.478 1.00 54.34 85 PRO A CA 1
ATOM 617 C C . PRO A 1 85 ? -6.568 9.974 -5.907 1.00 54.34 85 PRO A C 1
ATOM 619 O O . PRO A 1 85 ? -6.669 8.797 -6.249 1.00 54.34 85 PRO A O 1
ATOM 622 N N . GLY A 1 86 ? -6.930 10.980 -6.707 1.00 45.47 86 GLY A N 1
ATOM 623 C CA . GLY A 1 86 ? -7.477 10.783 -8.050 1.00 45.47 86 GLY A CA 1
ATOM 624 C C . GLY A 1 86 ? -6.586 9.901 -8.933 1.00 45.47 86 GLY A C 1
ATOM 625 O O . GLY A 1 86 ? -5.362 9.919 -8.816 1.00 45.47 86 GLY A O 1
ATOM 626 N N . ALA A 1 87 ? -7.211 9.130 -9.828 1.00 46.44 87 ALA A N 1
ATOM 627 C CA . ALA A 1 87 ? -6.508 8.301 -10.800 1.00 46.44 87 ALA A CA 1
ATOM 628 C C . ALA A 1 87 ? -5.609 9.178 -11.684 1.00 46.44 87 ALA A C 1
ATOM 630 O O . ALA A 1 87 ? -6.094 10.047 -12.410 1.00 46.44 87 ALA A O 1
ATOM 631 N N . THR A 1 88 ? -4.298 8.948 -11.652 1.00 48.22 88 THR A N 1
ATOM 632 C CA . THR A 1 88 ? -3.388 9.541 -12.628 1.00 48.22 88 THR A CA 1
ATOM 633 C C . THR A 1 88 ? -3.661 8.886 -13.980 1.00 48.22 88 THR A C 1
ATOM 635 O O . THR A 1 88 ? -3.251 7.758 -14.252 1.00 48.22 88 THR A O 1
ATOM 638 N N . SER A 1 89 ? -4.394 9.578 -14.853 1.00 36.41 89 SER A N 1
ATOM 639 C CA . SER A 1 89 ? -4.500 9.209 -16.263 1.00 36.41 89 SER A CA 1
ATOM 640 C C . SER A 1 89 ? -3.112 9.346 -16.890 1.00 36.41 89 SER A C 1
ATOM 642 O O . SER A 1 89 ? -2.702 10.425 -17.315 1.00 36.41 89 SER A O 1
ATOM 644 N N . THR A 1 90 ? -2.347 8.258 -16.885 1.00 46.84 90 THR A N 1
ATOM 645 C CA . THR A 1 90 ? -1.029 8.193 -17.510 1.00 46.84 90 THR A CA 1
ATOM 646 C C . THR A 1 90 ? -1.219 8.216 -19.021 1.00 46.84 90 THR A C 1
ATOM 648 O O . THR A 1 90 ? -1.454 7.197 -19.665 1.00 46.84 90 THR A O 1
ATOM 651 N N . ARG A 1 91 ? -1.099 9.403 -19.623 1.00 38.66 91 ARG A N 1
ATOM 652 C CA . ARG A 1 91 ? -0.746 9.487 -21.039 1.00 38.66 91 ARG A CA 1
ATOM 653 C C . ARG A 1 91 ? 0.686 8.974 -21.141 1.00 38.66 91 ARG A C 1
A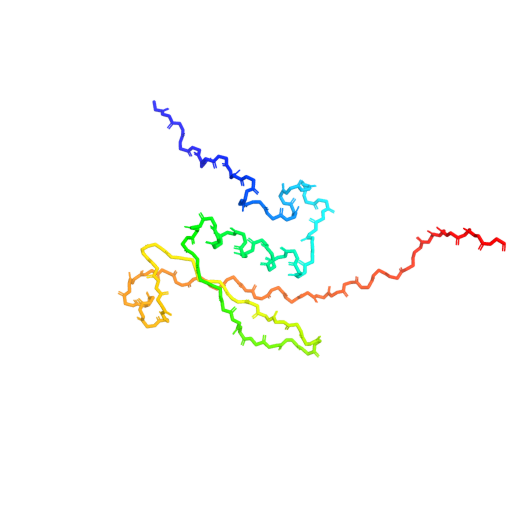TOM 655 O O . ARG A 1 91 ? 1.621 9.693 -20.801 1.00 38.66 91 ARG A O 1
ATOM 662 N N . VAL A 1 92 ? 0.849 7.715 -21.544 1.00 42.69 92 VAL A N 1
ATOM 663 C CA . VAL A 1 92 ? 2.160 7.154 -21.886 1.00 42.69 92 VAL A CA 1
ATOM 664 C C . VAL A 1 92 ? 2.712 8.013 -23.019 1.00 42.69 92 VAL A C 1
ATOM 666 O O . VAL A 1 92 ? 2.240 7.943 -24.153 1.00 42.69 92 VAL A O 1
ATOM 669 N N . LYS A 1 93 ? 3.666 8.894 -22.709 1.00 36.78 93 LYS A N 1
ATOM 670 C CA . LYS A 1 93 ? 4.422 9.597 -23.740 1.00 36.78 93 LYS A CA 1
ATOM 671 C C . LYS A 1 93 ? 5.365 8.561 -24.338 1.00 36.78 93 LYS A C 1
ATOM 673 O O . LYS A 1 93 ? 6.332 8.167 -23.692 1.00 36.78 93 LYS A O 1
ATOM 678 N N . SER A 1 94 ? 5.028 8.082 -25.533 1.00 34.22 94 SER A N 1
ATOM 679 C CA . SER A 1 94 ? 5.922 7.266 -26.353 1.00 34.22 94 SER A CA 1
ATOM 680 C C . SER A 1 94 ? 7.281 7.968 -26.432 1.00 34.22 94 SER A C 1
ATOM 682 O O . SER A 1 94 ? 7.357 9.103 -26.909 1.00 34.22 94 SER A O 1
ATOM 684 N N . ARG A 1 95 ? 8.344 7.343 -25.912 1.00 52.03 95 ARG A N 1
ATOM 685 C CA . ARG A 1 95 ? 9.708 7.710 -26.304 1.00 52.03 95 ARG A CA 1
ATOM 686 C C . ARG A 1 95 ? 9.965 7.016 -27.632 1.00 52.03 95 ARG A C 1
ATOM 688 O O . ARG A 1 95 ? 10.406 5.873 -27.654 1.00 52.03 95 ARG A O 1
ATOM 695 N N . GLU A 1 96 ? 9.679 7.711 -28.722 1.00 36.59 96 GLU A N 1
ATOM 696 C CA . GLU A 1 96 ? 10.226 7.345 -30.019 1.00 36.59 96 GLU A CA 1
ATOM 697 C C . GLU A 1 96 ? 11.565 8.072 -30.210 1.00 36.59 96 GLU A C 1
ATOM 699 O O . GLU A 1 96 ? 11.636 9.292 -30.085 1.00 36.59 96 GLU A O 1
ATOM 704 N N . GLY A 1 97 ? 12.612 7.276 -30.445 1.00 33.50 97 GLY A N 1
ATOM 705 C CA . GLY A 1 97 ? 13.812 7.606 -31.217 1.00 33.50 97 GLY A CA 1
ATOM 706 C C . GLY A 1 97 ? 14.736 8.723 -30.727 1.00 33.50 97 GLY A C 1
ATOM 707 O O . GLY A 1 97 ? 14.479 9.894 -30.971 1.00 33.50 97 GLY A O 1
ATOM 708 N N . SER A 1 98 ? 15.913 8.349 -30.213 1.00 35.69 98 SER A N 1
ATOM 709 C CA . SER A 1 98 ? 17.184 8.782 -30.824 1.00 35.69 98 SER A CA 1
ATOM 710 C C . SER A 1 98 ? 18.385 8.080 -30.178 1.00 35.69 98 SER A C 1
ATOM 712 O O . SER A 1 98 ? 18.627 8.247 -28.985 1.00 35.69 98 SER A O 1
ATOM 714 N N . GLY A 1 99 ? 19.159 7.359 -30.997 1.00 28.66 99 GLY A N 1
ATOM 715 C CA . GLY A 1 99 ? 20.611 7.260 -30.825 1.00 28.66 99 GLY A CA 1
ATOM 716 C C . GLY A 1 99 ? 21.203 5.938 -30.323 1.00 28.66 99 GLY A C 1
ATOM 717 O O . GLY A 1 99 ? 21.285 5.712 -29.125 1.00 28.66 99 GLY A O 1
ATOM 718 N N . ALA A 1 100 ? 21.783 5.200 -31.277 1.00 30.83 100 ALA A N 1
ATOM 719 C CA . ALA A 1 100 ? 23.058 4.471 -31.175 1.00 30.83 100 ALA A CA 1
ATOM 720 C C . ALA A 1 100 ? 23.135 3.100 -30.462 1.00 30.83 100 ALA A C 1
ATOM 722 O O . ALA A 1 100 ? 23.291 3.005 -29.251 1.00 30.83 100 ALA A O 1
ATOM 723 N N . ALA A 1 101 ? 23.224 2.051 -31.286 1.00 29.75 101 ALA A N 1
ATOM 724 C CA . ALA A 1 101 ? 24.176 0.931 -31.181 1.00 29.75 101 ALA A CA 1
ATOM 725 C C . ALA A 1 101 ? 24.230 0.307 -32.595 1.00 29.75 101 ALA A C 1
ATOM 727 O O . ALA A 1 101 ? 23.203 -0.141 -33.090 1.00 29.75 101 ALA A O 1
ATOM 728 N N . VAL A 1 102 ? 25.250 0.513 -33.437 1.00 32.97 102 VAL A N 1
ATOM 729 C CA . VAL A 1 102 ? 26.622 -0.035 -33.399 1.00 32.97 102 VAL A CA 1
ATOM 730 C C . VAL A 1 102 ? 26.670 -1.511 -32.987 1.00 32.97 102 VAL A C 1
ATOM 732 O O . VAL A 1 102 ? 26.660 -1.808 -31.798 1.00 32.97 102 VAL A O 1
ATOM 735 N N . ALA A 1 103 ? 26.712 -2.393 -33.990 1.00 26.12 103 ALA A N 1
ATOM 736 C CA . ALA A 1 103 ? 27.282 -3.752 -34.041 1.00 26.12 103 ALA A CA 1
ATOM 737 C C . ALA A 1 103 ? 26.670 -4.428 -35.287 1.00 26.12 103 ALA A C 1
ATOM 739 O O . ALA A 1 103 ? 25.452 -4.408 -35.423 1.00 26.12 103 ALA A O 1
ATOM 740 N N . ALA A 1 104 ? 27.369 -5.024 -36.243 1.00 34.59 104 ALA A N 1
ATOM 741 C CA . ALA A 1 104 ? 28.775 -5.253 -36.549 1.00 34.59 104 ALA A CA 1
ATOM 742 C C . ALA A 1 104 ? 28.830 -5.561 -38.061 1.00 34.59 104 ALA A C 1
ATOM 744 O O . ALA A 1 104 ? 27.782 -5.999 -38.594 1.00 34.59 104 ALA A O 1
#

pLDDT: mean 74.0, std 19.39, range [26.12, 91.25]

Sequence (104 aa):
MSPFWPPRPLAAQQAVPERTAEADVGGHAEVLAFLDSLANHGAAISVGTLGGSPQGRRIPYVVAARPMVADPAEAKRSGKPVLHPGATSTRVKSREGSGAAVAA

Secondary structure (DSSP, 8-state):
----PPPPPPGGG--HHHHTTTS----HHHHHHHHHHHHHTT-SEEEEEEEE-TTS-EEEEEEE-SS--SSHHHHHHTT-----PPP-----------------